Protein AF-A0AAW2NXR7-F1 (afdb_monomer)

Foldseek 3Di:
DFDDDDDPDDPFWTKDKAKAQQPDDQDPVCVVVVPDRPDMDIDIDIGTPVNQDPDPVVNVVVVVVVVVVSVVQRVCCNVVVDGPPDDPPPPPPVCVVVVVVVVVVVVVVVVVVVVVVVVVVVVVVVVVVVVVVVVCVVVVPDDDDDDDD

Organism: NCBI:txid2727405

Nearest PDB structures (foldseek):
  6yfg-assembly1_AA  TM=2.489E-01  e=2.246E+00  Beihai levi-like virus 32

Structure (mmCIF, N/CA/C/O backbone):
data_AF-A0AAW2NXR7-F1
#
_entry.id   AF-A0AAW2NXR7-F1
#
loop_
_atom_site.group_PDB
_atom_site.id
_atom_site.type_symbol
_atom_site.label_atom_id
_atom_site.label_alt_id
_atom_site.label_comp_id
_atom_site.label_asym_id
_atom_site.label_entity_id
_atom_site.label_seq_id
_atom_site.pdbx_PDB_ins_code
_atom_site.Cartn_x
_atom_site.Cartn_y
_atom_site.Cartn_z
_atom_site.occupancy
_atom_site.B_iso_or_equiv
_atom_site.auth_seq_id
_atom_site.auth_comp_id
_atom_site.auth_asym_id
_atom_site.auth_atom_id
_atom_site.pdbx_PDB_model_num
ATOM 1 N N . MET A 1 1 ? -9.112 -8.628 13.212 1.00 33.25 1 MET A N 1
ATOM 2 C CA . MET A 1 1 ? -7.911 -9.261 13.804 1.00 33.25 1 MET A CA 1
ATOM 3 C C . MET A 1 1 ? -7.166 -8.181 14.577 1.00 33.25 1 MET A C 1
ATOM 5 O O . MET A 1 1 ? -6.664 -7.260 13.953 1.00 33.25 1 MET A O 1
ATOM 9 N N . LEU A 1 2 ? -7.196 -8.217 15.914 1.00 37.38 2 LEU A N 1
ATOM 10 C CA . LEU A 1 2 ? -6.492 -7.247 16.765 1.00 37.38 2 LEU A CA 1
ATOM 11 C C . LEU A 1 2 ? -5.004 -7.614 16.793 1.00 37.38 2 LEU A C 1
ATOM 13 O O . LEU A 1 2 ? -4.633 -8.633 17.369 1.00 37.38 2 LEU A O 1
ATOM 17 N N . ALA A 1 3 ? -4.161 -6.816 16.142 1.00 41.47 3 ALA A N 1
ATOM 18 C CA . ALA A 1 3 ? -2.714 -6.965 16.224 1.00 41.47 3 ALA A CA 1
ATOM 19 C C . ALA A 1 3 ? -2.190 -6.074 17.358 1.00 41.47 3 ALA A C 1
ATOM 21 O O . ALA A 1 3 ? -2.092 -4.8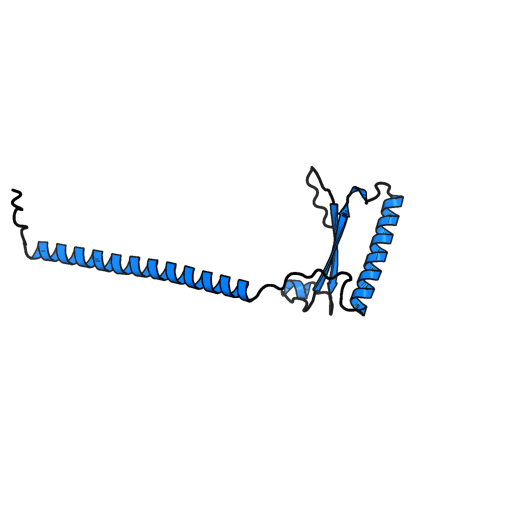57 17.213 1.00 41.47 3 ALA A O 1
ATOM 22 N N . LEU A 1 4 ? -1.878 -6.683 18.501 1.00 50.16 4 LEU A N 1
ATOM 23 C CA . LEU A 1 4 ? -1.147 -6.033 19.585 1.00 50.16 4 LEU A CA 1
ATOM 24 C C . LEU A 1 4 ? 0.346 -6.293 19.363 1.00 50.16 4 LEU A C 1
ATOM 26 O O . LEU A 1 4 ? 0.786 -7.437 19.438 1.00 50.16 4 LEU A O 1
ATOM 30 N N . ILE A 1 5 ? 1.121 -5.245 19.074 1.00 46.84 5 ILE A N 1
ATOM 31 C CA . ILE A 1 5 ? 2.590 -5.288 19.076 1.00 46.84 5 ILE A CA 1
ATOM 32 C C . ILE A 1 5 ? 3.046 -4.725 20.428 1.00 46.84 5 ILE A C 1
ATOM 34 O O . ILE A 1 5 ? 2.916 -3.516 20.636 1.00 46.84 5 ILE A O 1
ATOM 38 N N . PRO A 1 6 ? 3.553 -5.546 21.365 1.00 51.88 6 PRO A N 1
ATOM 39 C CA . PRO A 1 6 ? 4.030 -5.051 22.641 1.00 51.88 6 PRO A CA 1
ATOM 40 C C . PRO A 1 6 ? 5.545 -4.842 22.565 1.00 51.88 6 PRO A C 1
ATOM 42 O O . PRO A 1 6 ? 6.321 -5.789 22.643 1.00 51.88 6 PRO A O 1
ATOM 45 N N . SER A 1 7 ? 5.960 -3.583 22.459 1.00 43.66 7 SER A N 1
ATOM 46 C CA . SER A 1 7 ? 7.316 -3.148 22.798 1.00 43.66 7 SER A CA 1
ATOM 47 C C . SER A 1 7 ? 7.193 -1.983 23.772 1.00 43.66 7 SER A C 1
ATOM 49 O O . SER A 1 7 ? 6.382 -1.082 23.564 1.00 43.66 7 SER A O 1
ATOM 51 N N . GLY A 1 8 ? 7.936 -2.055 24.878 1.00 52.81 8 GLY A N 1
ATOM 52 C CA . GLY A 1 8 ? 7.861 -1.104 25.983 1.00 52.81 8 GLY A CA 1
ATOM 53 C C . GLY A 1 8 ? 7.988 0.351 25.526 1.00 52.81 8 GLY A C 1
ATOM 54 O O . GLY A 1 8 ? 8.819 0.672 24.683 1.00 52.81 8 GLY A O 1
ATOM 55 N N . HIS A 1 9 ? 7.170 1.196 26.159 1.00 53.12 9 HIS A N 1
ATOM 56 C CA . HIS A 1 9 ? 6.912 2.614 25.901 1.00 53.12 9 HIS A CA 1
ATOM 57 C C . HIS A 1 9 ? 5.936 2.947 24.752 1.00 53.12 9 HIS A C 1
ATOM 59 O O . HIS A 1 9 ? 6.293 3.011 23.582 1.00 53.12 9 HIS A O 1
ATOM 65 N N . LEU A 1 10 ? 4.720 3.323 25.184 1.00 61.28 10 LEU A N 1
ATOM 66 C CA . LEU A 1 10 ? 3.762 4.212 24.513 1.00 61.28 10 LEU A CA 1
ATOM 67 C C . LEU A 1 10 ? 2.922 3.612 23.372 1.00 61.28 10 LEU A C 1
ATOM 69 O O . LEU A 1 10 ? 2.839 4.157 22.272 1.00 61.28 10 LEU A O 1
ATOM 73 N N . VAL A 1 11 ? 2.175 2.546 23.670 1.00 66.06 11 VAL A N 1
ATOM 74 C CA . VAL A 1 11 ? 0.920 2.314 22.938 1.00 66.06 11 VAL A CA 1
ATOM 75 C C . VAL A 1 11 ? -0.025 3.454 23.331 1.00 66.06 11 VAL A C 1
ATOM 77 O O . VAL A 1 11 ? -0.263 3.660 24.513 1.00 66.06 11 VAL A O 1
ATOM 80 N N . TYR A 1 12 ? -0.511 4.237 22.368 1.00 80.50 12 TYR A N 1
ATOM 81 C CA . TYR A 1 12 ? -1.434 5.359 22.627 1.00 80.50 12 TYR A CA 1
ATOM 82 C C . TYR A 1 12 ? -2.864 5.070 22.165 1.00 80.50 12 TYR A C 1
ATOM 84 O O . TYR A 1 12 ? -3.820 5.676 22.650 1.00 80.50 12 TYR A O 1
ATOM 92 N N . ALA A 1 13 ? -3.010 4.180 21.186 1.00 86.44 13 ALA A N 1
ATOM 93 C CA . ALA A 1 13 ? -4.284 3.851 20.577 1.00 86.44 13 ALA A CA 1
ATOM 94 C C . ALA A 1 13 ? -4.244 2.451 19.962 1.00 86.44 13 ALA A C 1
ATOM 96 O O . ALA A 1 13 ? -3.193 1.982 19.522 1.00 86.44 13 ALA A O 1
ATOM 97 N N . VAL A 1 14 ? -5.412 1.829 19.904 1.00 88.25 14 VAL A N 1
ATOM 98 C CA . VAL A 1 14 ? -5.686 0.588 19.193 1.00 88.25 14 VAL A CA 1
ATOM 99 C C . VAL A 1 14 ? -6.387 0.949 17.888 1.00 88.25 14 VAL A C 1
ATOM 101 O O . VAL A 1 14 ? -7.358 1.705 17.886 1.00 88.25 14 VAL A O 1
ATOM 104 N N . TYR A 1 15 ? -5.882 0.431 16.772 1.00 89.38 15 TYR A N 1
ATOM 105 C CA . TYR A 1 15 ? -6.549 0.560 15.481 1.00 89.38 15 TYR A CA 1
ATOM 106 C C . TYR A 1 15 ? -7.408 -0.668 15.253 1.00 89.38 15 TYR A C 1
ATOM 108 O O . TYR A 1 15 ? -6.916 -1.795 15.198 1.00 89.38 15 TYR A O 1
ATOM 116 N N . ASP A 1 16 ? -8.699 -0.424 15.139 1.00 90.00 16 ASP A N 1
ATOM 117 C CA . ASP A 1 16 ? -9.683 -1.426 14.825 1.00 90.00 16 ASP A CA 1
ATOM 118 C C . ASP A 1 16 ? -9.975 -1.400 13.324 1.00 90.00 16 ASP A C 1
ATOM 120 O O . ASP A 1 16 ? -10.325 -0.359 12.766 1.00 90.00 16 ASP A O 1
ATOM 124 N N . ILE A 1 17 ? -9.774 -2.540 12.668 1.00 91.38 17 ILE A N 1
ATOM 125 C CA . ILE A 1 17 ? -9.859 -2.674 11.213 1.00 91.38 17 ILE A CA 1
ATOM 126 C C . ILE A 1 17 ? -10.959 -3.677 10.889 1.00 91.38 17 ILE A C 1
ATOM 128 O O . ILE A 1 17 ? -10.881 -4.848 11.280 1.00 91.38 17 ILE A O 1
ATOM 132 N N . THR A 1 18 ? -11.953 -3.211 10.138 1.00 91.75 18 THR A N 1
ATOM 133 C CA . THR A 1 18 ? -13.058 -4.016 9.615 1.00 91.75 18 THR A CA 1
ATOM 134 C C . THR A 1 18 ? -12.951 -4.062 8.096 1.00 91.75 18 THR A C 1
ATOM 136 O O . THR A 1 18 ? -12.812 -3.029 7.448 1.00 91.75 18 THR A O 1
ATOM 139 N N . ILE A 1 19 ? -12.965 -5.268 7.527 1.00 91.00 19 ILE A N 1
ATOM 140 C CA . ILE A 1 19 ? -12.779 -5.495 6.090 1.00 91.00 19 ILE A CA 1
ATOM 141 C C . ILE A 1 19 ? -14.078 -6.067 5.529 1.00 91.00 19 ILE A C 1
ATOM 143 O O . ILE A 1 19 ? -14.523 -7.125 5.974 1.00 91.00 19 ILE A O 1
ATOM 147 N N . GLY A 1 20 ? -14.660 -5.370 4.557 1.00 90.75 20 GLY A N 1
ATOM 148 C CA . GLY A 1 20 ? -15.833 -5.799 3.806 1.00 90.75 20 GLY A CA 1
ATOM 149 C C . GLY A 1 20 ? -15.425 -6.348 2.441 1.00 90.75 20 GLY A C 1
ATOM 150 O O . GLY A 1 20 ? -14.772 -5.659 1.656 1.00 90.75 20 GLY A O 1
ATOM 151 N N . TYR A 1 21 ? -15.807 -7.591 2.144 1.00 90.25 21 TYR A N 1
ATOM 152 C CA . TYR A 1 21 ? -15.598 -8.209 0.832 1.00 90.25 21 TYR A CA 1
ATOM 153 C C . TYR A 1 21 ? -16.913 -8.208 0.061 1.00 90.25 21 TYR A C 1
ATOM 155 O O . TYR A 1 21 ? -17.827 -8.934 0.436 1.00 90.25 21 TYR A O 1
ATOM 163 N N . ARG A 1 22 ? -17.020 -7.441 -1.030 1.00 83.69 22 ARG A N 1
ATOM 164 C CA . ARG A 1 22 ? -18.312 -7.233 -1.710 1.00 83.69 22 ARG A CA 1
ATOM 165 C C . ARG A 1 22 ? -18.947 -8.516 -2.257 1.00 83.69 22 ARG A C 1
ATOM 167 O O . ARG A 1 22 ? -20.160 -8.671 -2.214 1.00 83.69 22 ARG A O 1
ATOM 174 N N . HIS A 1 23 ? -18.136 -9.431 -2.786 1.00 82.25 23 HIS A N 1
ATOM 175 C CA . HIS A 1 23 ? -18.642 -10.646 -3.438 1.00 82.25 23 HIS A CA 1
ATOM 176 C C . HIS A 1 23 ? -18.404 -11.908 -2.619 1.00 82.25 23 HIS A C 1
ATOM 178 O O . HIS A 1 23 ? -19.331 -12.656 -2.327 1.00 82.25 23 HIS A O 1
ATOM 184 N N . ARG A 1 24 ? -17.139 -12.186 -2.295 1.00 83.88 24 ARG A N 1
ATOM 185 C CA . ARG A 1 24 ? -16.755 -13.353 -1.505 1.00 83.88 24 ARG A CA 1
ATOM 186 C C . ARG A 1 24 ? -15.506 -13.052 -0.701 1.00 83.88 24 ARG A C 1
ATOM 188 O O . ARG A 1 24 ? -14.573 -12.433 -1.212 1.00 83.88 24 ARG A O 1
ATOM 195 N N . CYS A 1 25 ? -15.480 -13.549 0.528 1.00 84.56 25 CYS A N 1
ATOM 196 C CA . CYS A 1 25 ? -14.256 -13.598 1.310 1.00 84.56 25 CYS A CA 1
ATOM 197 C C . CYS A 1 25 ? -13.2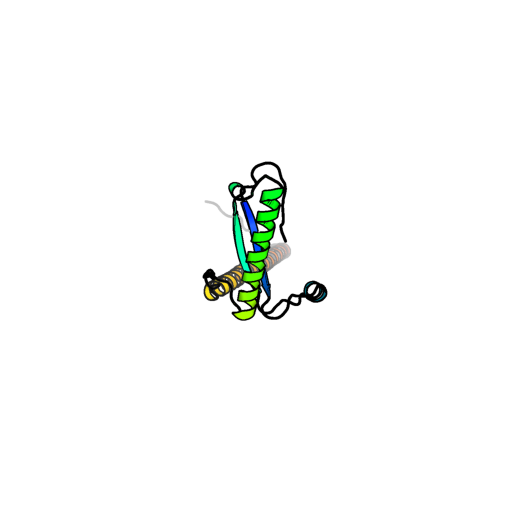62 -14.558 0.620 1.00 84.56 25 CYS A C 1
ATOM 199 O O . CYS A 1 25 ? -13.665 -15.669 0.249 1.00 84.56 25 CYS A O 1
ATOM 201 N N . PRO A 1 26 ? -11.998 -14.153 0.398 1.00 87.12 26 PRO A N 1
ATOM 202 C CA . PRO A 1 26 ? -11.000 -15.015 -0.220 1.00 87.12 26 PRO A CA 1
ATOM 203 C C . PRO A 1 26 ? -10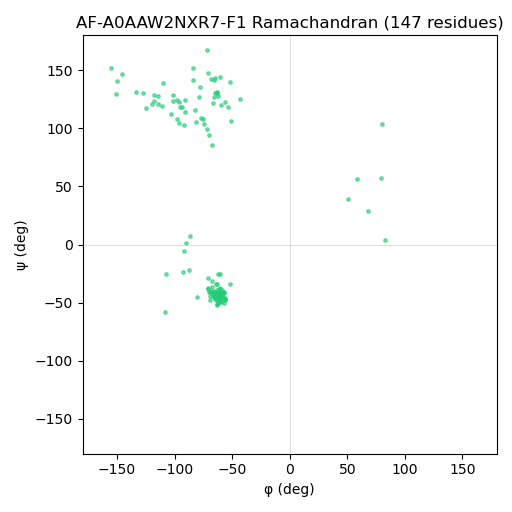.725 -16.230 0.667 1.00 87.12 26 PRO A C 1
ATOM 205 O O . PRO A 1 26 ? -10.485 -16.109 1.870 1.00 87.12 26 PRO A O 1
ATOM 208 N N . SER A 1 27 ? -10.739 -17.421 0.069 1.00 89.25 27 SER A N 1
ATOM 209 C CA . SER A 1 27 ? -10.336 -18.636 0.771 1.00 89.25 27 SER A CA 1
ATOM 210 C C . SER A 1 27 ? -8.820 -18.661 0.995 1.00 89.25 27 SER A C 1
ATOM 212 O O . SER A 1 27 ? -8.055 -17.896 0.404 1.00 89.25 27 SER A O 1
ATOM 214 N N . PHE A 1 28 ? -8.350 -19.581 1.837 1.00 89.44 28 PHE A N 1
ATOM 215 C CA . PHE A 1 28 ? -6.913 -19.793 2.018 1.00 89.44 28 PHE A CA 1
ATOM 216 C C . PHE A 1 28 ? -6.202 -20.120 0.693 1.00 89.44 28 PHE A C 1
ATOM 218 O O . PHE A 1 28 ? -5.122 -19.598 0.430 1.00 89.44 28 PHE A O 1
ATOM 225 N N . LEU A 1 29 ? -6.827 -20.940 -0.161 1.00 91.38 29 LEU A N 1
ATOM 226 C CA . LEU A 1 29 ? -6.268 -21.289 -1.466 1.00 91.38 29 LEU A CA 1
ATOM 227 C C . LEU A 1 29 ? -6.249 -20.090 -2.411 1.00 91.38 29 LEU A C 1
ATOM 229 O O . LEU A 1 29 ? -5.252 -19.894 -3.094 1.00 91.38 29 LEU A O 1
ATOM 233 N N . ASP A 1 30 ? -7.295 -19.260 -2.410 1.00 89.62 30 ASP A N 1
ATOM 234 C CA . ASP A 1 30 ? -7.304 -18.026 -3.204 1.00 89.62 30 ASP A CA 1
ATOM 235 C C . ASP A 1 30 ? -6.103 -17.143 -2.841 1.00 89.62 30 ASP A C 1
ATOM 237 O O . ASP A 1 30 ? -5.365 -16.714 -3.722 1.00 89.62 30 ASP A O 1
ATOM 241 N N . ASN A 1 31 ? -5.833 -16.968 -1.545 1.00 87.12 31 ASN A N 1
ATOM 242 C CA . ASN A 1 31 ? -4.652 -16.237 -1.086 1.00 87.12 31 ASN A CA 1
ATOM 243 C C . ASN A 1 31 ? -3.338 -16.915 -1.514 1.00 87.12 31 ASN A C 1
ATOM 245 O O . ASN A 1 31 ? -2.427 -16.237 -1.985 1.00 87.12 31 ASN A O 1
ATOM 249 N N . ALA A 1 32 ? -3.235 -18.242 -1.387 1.00 91.12 32 ALA A N 1
ATOM 250 C CA . ALA A 1 32 ? -2.033 -18.992 -1.762 1.00 91.12 32 ALA A CA 1
ATOM 251 C C . ALA A 1 32 ? -1.727 -18.924 -3.270 1.00 91.12 32 ALA A C 1
ATOM 253 O O . ALA A 1 32 ? -0.561 -18.895 -3.660 1.00 91.12 32 ALA A O 1
ATOM 254 N N . PHE A 1 33 ? -2.762 -18.871 -4.112 1.00 91.31 33 PHE A N 1
ATOM 255 C CA . PHE A 1 33 ? -2.640 -18.752 -5.566 1.00 91.31 33 PHE A CA 1
ATOM 256 C C . PHE A 1 33 ? -2.606 -17.299 -6.066 1.00 91.31 33 PHE A C 1
ATOM 258 O O . PHE A 1 33 ? -2.516 -17.082 -7.272 1.00 91.31 33 PHE A O 1
ATOM 265 N N . GLY A 1 34 ? -2.664 -16.304 -5.173 1.00 86.12 34 GLY A N 1
ATOM 266 C CA . GLY A 1 34 ? -2.676 -14.888 -5.556 1.00 86.12 34 GLY A CA 1
ATOM 267 C C . GLY A 1 34 ? -3.959 -14.460 -6.277 1.00 86.12 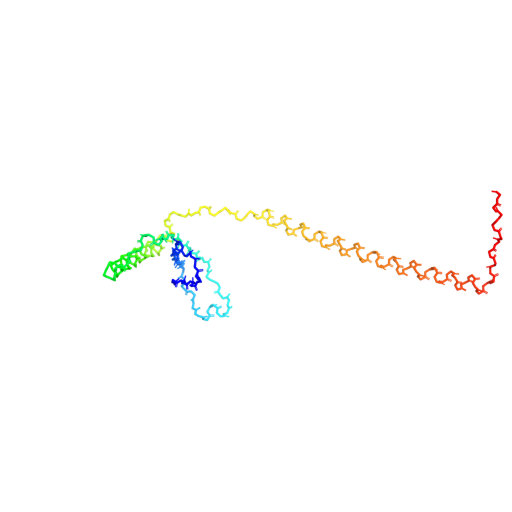34 GLY A C 1
ATOM 268 O O . GLY A 1 34 ? -3.932 -13.565 -7.118 1.00 86.12 34 GLY A O 1
ATOM 269 N N . VAL A 1 35 ? -5.085 -15.110 -5.983 1.00 86.88 35 VAL A N 1
ATOM 270 C CA . VAL A 1 35 ? -6.408 -14.732 -6.483 1.00 86.88 35 VAL A CA 1
ATOM 271 C C . VAL A 1 35 ? -6.949 -13.606 -5.610 1.00 86.88 35 VAL A C 1
ATOM 273 O O . VAL A 1 35 ? -7.367 -13.820 -4.472 1.00 86.88 35 VAL A O 1
ATOM 276 N N . TYR A 1 36 ? -6.941 -12.394 -6.158 1.00 81.62 36 TYR A N 1
ATOM 277 C CA . TYR A 1 36 ? -7.401 -11.208 -5.446 1.00 81.62 36 TYR A CA 1
ATOM 278 C C . TYR A 1 36 ? -8.926 -11.040 -5.543 1.00 81.62 36 TYR A C 1
ATOM 280 O O . TYR A 1 36 ? -9.508 -11.287 -6.605 1.00 81.62 36 TYR A O 1
ATOM 288 N N . PRO A 1 37 ? -9.592 -10.605 -4.458 1.00 83.94 37 PRO A N 1
ATOM 289 C CA . PRO A 1 37 ? -10.977 -10.149 -4.531 1.00 83.94 37 PRO A CA 1
ATOM 290 C C . PRO A 1 37 ? -11.086 -8.942 -5.474 1.00 83.94 37 PRO A C 1
ATOM 292 O O . PRO A 1 37 ? -10.190 -8.101 -5.517 1.00 83.94 37 PRO A O 1
ATOM 295 N N . SER A 1 38 ? -12.187 -8.851 -6.224 1.00 83.00 38 SER A N 1
ATOM 296 C CA . SER A 1 38 ? -12.403 -7.761 -7.187 1.00 83.00 38 SER A CA 1
ATOM 297 C C . SER A 1 38 ? -12.592 -6.401 -6.519 1.00 83.00 38 SER A C 1
ATOM 299 O O . SER A 1 38 ? -12.217 -5.387 -7.096 1.00 83.00 38 SER A O 1
ATOM 301 N N . GLU A 1 39 ? -13.165 -6.379 -5.316 1.00 85.94 39 GLU A N 1
ATOM 302 C CA . GLU A 1 39 ? -13.446 -5.155 -4.574 1.00 85.94 39 GLU A CA 1
ATOM 303 C C . GLU A 1 39 ? -13.407 -5.429 -3.067 1.00 85.94 39 GLU A C 1
ATOM 305 O O . GLU A 1 39 ? -14.027 -6.381 -2.574 1.00 85.94 39 GLU A O 1
ATOM 310 N N . VAL A 1 40 ? -12.657 -4.596 -2.343 1.00 87.94 40 VAL A N 1
ATOM 311 C CA . VAL A 1 40 ? -12.496 -4.665 -0.888 1.00 87.94 40 VAL A CA 1
ATOM 312 C C . VAL A 1 40 ? -12.653 -3.271 -0.327 1.00 87.94 40 VAL A C 1
ATOM 314 O O . VAL A 1 40 ? -12.016 -2.332 -0.796 1.00 87.94 40 VAL A O 1
ATOM 317 N N . HIS A 1 41 ? -13.474 -3.160 0.705 1.00 90.00 41 HIS A N 1
ATOM 318 C CA . HIS A 1 41 ? -13.651 -1.931 1.454 1.00 90.00 41 HIS A CA 1
ATOM 319 C C . HIS A 1 41 ? -13.039 -2.125 2.835 1.00 90.00 41 HIS A C 1
ATOM 321 O O . HIS A 1 41 ? -13.168 -3.195 3.436 1.00 90.00 41 HIS A O 1
ATOM 327 N N . ILE A 1 42 ? -12.347 -1.109 3.344 1.00 89.81 42 ILE A N 1
ATOM 328 C CA . ILE A 1 42 ? -11.682 -1.172 4.646 1.00 89.81 42 ILE A CA 1
ATOM 329 C C . ILE A 1 42 ? -12.176 -0.004 5.489 1.00 89.81 42 ILE A C 1
ATOM 331 O O . ILE A 1 42 ? -11.946 1.154 5.156 1.00 89.81 42 ILE A O 1
ATOM 335 N N . HIS A 1 43 ? -12.825 -0.319 6.605 1.00 91.25 43 HIS A N 1
ATOM 336 C CA . HIS A 1 43 ? -13.192 0.651 7.623 1.00 91.25 43 HIS A CA 1
ATOM 337 C C . HIS A 1 43 ? -12.161 0.620 8.755 1.00 91.25 43 HIS A C 1
ATOM 339 O O . HIS A 1 43 ? -11.899 -0.433 9.345 1.00 91.25 43 HIS A O 1
ATOM 345 N N . ILE A 1 44 ? -11.571 1.779 9.059 1.00 89.94 44 ILE A N 1
ATOM 346 C CA . ILE A 1 44 ? -10.545 1.931 10.095 1.00 89.94 44 ILE A CA 1
ATOM 347 C C . ILE A 1 44 ? -11.069 2.869 11.177 1.00 89.94 44 ILE A C 1
ATOM 349 O O . ILE A 1 44 ? -11.375 4.030 10.914 1.00 89.94 44 ILE A O 1
ATOM 353 N N . ARG A 1 45 ? -11.092 2.384 12.418 1.00 90.25 45 ARG A N 1
ATOM 354 C CA . ARG A 1 45 ? -11.443 3.165 13.604 1.00 90.25 45 ARG A CA 1
ATOM 355 C C . ARG A 1 45 ? -10.258 3.214 14.561 1.00 90.25 45 ARG A C 1
ATOM 357 O O . ARG A 1 45 ? -9.709 2.187 14.947 1.00 90.25 45 ARG A O 1
ATOM 364 N N . ARG A 1 46 ? -9.878 4.415 14.995 1.00 89.12 46 ARG A N 1
ATOM 365 C CA . ARG A 1 46 ? -8.876 4.607 16.052 1.00 89.12 46 ARG A CA 1
ATOM 366 C C . ARG A 1 46 ? -9.572 4.672 17.410 1.00 89.12 46 ARG A C 1
ATOM 368 O O . ARG A 1 46 ? -10.429 5.524 17.612 1.00 89.12 46 ARG A O 1
ATOM 375 N N . VAL A 1 47 ? -9.172 3.811 18.338 1.00 90.31 47 VAL A N 1
ATOM 376 C CA . VAL A 1 47 ? -9.645 3.783 19.729 1.00 90.31 47 VAL A CA 1
ATOM 377 C C . VAL A 1 47 ? -8.496 4.220 20.630 1.00 90.31 47 VAL A C 1
ATOM 379 O O . VAL A 1 47 ? -7.437 3.593 20.614 1.00 90.31 47 VAL A O 1
ATOM 382 N N . ALA A 1 48 ? -8.650 5.309 21.384 1.00 89.56 48 ALA A N 1
ATOM 383 C CA . ALA A 1 48 ? -7.613 5.712 22.331 1.00 89.56 48 ALA A CA 1
ATOM 384 C C . ALA A 1 48 ? -7.577 4.730 23.509 1.00 89.56 48 ALA A C 1
ATOM 386 O O . ALA A 1 48 ? -8.611 4.204 23.911 1.00 89.56 48 ALA A O 1
ATOM 387 N N . LEU A 1 49 ? -6.400 4.488 24.094 1.00 85.69 49 LEU A N 1
ATOM 388 C CA . LEU A 1 49 ? -6.317 3.599 25.262 1.00 85.69 49 LEU A CA 1
ATOM 389 C C . LEU A 1 49 ? -7.106 4.120 26.469 1.00 85.69 49 LEU A C 1
ATOM 391 O O . LEU A 1 49 ? -7.532 3.320 27.291 1.00 85.69 49 LEU A O 1
ATOM 395 N N . SER A 1 50 ? -7.312 5.436 26.562 1.00 84.81 50 SER A N 1
ATOM 396 C CA . SER A 1 50 ? -8.172 6.057 27.577 1.00 84.81 50 SER A CA 1
ATOM 397 C C . SER A 1 50 ? -9.625 5.599 27.501 1.00 84.81 50 SER A C 1
ATOM 399 O O . SER A 1 50 ? -10.327 5.654 28.504 1.00 84.81 50 SER A O 1
ATOM 401 N N . ASP A 1 51 ? -10.067 5.169 26.321 1.00 86.25 51 ASP A N 1
ATOM 402 C CA . ASP A 1 51 ? -11.463 4.831 26.051 1.00 86.25 51 ASP A CA 1
ATOM 403 C C . ASP A 1 51 ? -11.736 3.338 26.293 1.00 86.25 51 ASP A C 1
ATOM 405 O O . ASP A 1 51 ? -12.879 2.891 26.192 1.00 86.25 51 ASP A O 1
ATOM 409 N N . ILE A 1 52 ? -10.687 2.557 26.582 1.00 87.69 52 ILE A N 1
ATOM 410 C CA . ILE A 1 52 ? -10.776 1.126 26.860 1.00 87.69 52 ILE A CA 1
ATOM 411 C C . ILE A 1 52 ? -10.854 0.941 28.380 1.00 87.69 52 ILE A C 1
ATOM 413 O O . ILE A 1 52 ? -9.911 1.310 29.085 1.00 87.69 52 ILE A O 1
ATOM 417 N N . PRO A 1 53 ? -11.946 0.371 28.910 1.00 89.25 53 PRO A N 1
ATOM 418 C CA . PRO A 1 53 ? -12.091 0.177 30.346 1.00 89.25 53 PRO A CA 1
ATOM 419 C C . PRO A 1 53 ? -11.099 -0.864 30.884 1.00 89.25 53 PRO A C 1
ATOM 421 O O . PRO A 1 53 ? -10.833 -1.888 30.255 1.00 89.25 53 PRO A O 1
ATOM 424 N N . THR A 1 54 ? -10.570 -0.609 32.083 1.00 86.94 54 THR A N 1
ATOM 425 C CA . THR A 1 54 ? -9.556 -1.461 32.738 1.00 86.94 54 THR A CA 1
ATOM 426 C C . THR A 1 54 ? -10.173 -2.595 33.565 1.00 86.94 54 THR A C 1
ATOM 428 O O . THR A 1 54 ? -9.510 -3.588 33.852 1.00 86.94 54 THR A O 1
ATOM 431 N N . SER A 1 55 ? -11.433 -2.447 33.982 1.00 91.00 55 SER A N 1
ATOM 432 C CA . SER A 1 55 ? -12.160 -3.453 34.765 1.00 91.00 55 SER A CA 1
ATOM 433 C C . SER A 1 55 ? -12.643 -4.596 33.871 1.00 91.00 55 SER A C 1
ATOM 435 O O . SER A 1 55 ? -13.212 -4.346 32.814 1.00 91.00 55 SER A O 1
ATOM 437 N N . GLU A 1 56 ? -12.478 -5.849 34.302 1.00 88.44 56 GLU A N 1
ATOM 438 C CA . GLU A 1 56 ? -12.813 -7.046 33.507 1.00 88.44 56 GLU A CA 1
ATOM 439 C C . GLU A 1 56 ? -14.290 -7.094 33.067 1.00 88.44 56 GLU A C 1
ATOM 441 O O . GLU A 1 56 ? -14.597 -7.408 31.914 1.00 88.44 56 GLU A O 1
ATOM 446 N N . ASN A 1 57 ? -15.214 -6.719 33.958 1.00 89.62 57 ASN A N 1
ATOM 447 C CA . ASN A 1 57 ? -16.652 -6.710 33.664 1.00 89.62 57 ASN A CA 1
ATOM 448 C C . ASN A 1 57 ? -17.033 -5.614 32.654 1.00 89.62 57 ASN A C 1
ATOM 450 O O . ASN A 1 57 ? -17.838 -5.839 31.745 1.00 89.62 57 ASN A O 1
ATOM 454 N N . GLU A 1 58 ? -16.442 -4.428 32.798 1.00 89.38 58 GLU A N 1
ATOM 455 C CA . GLU A 1 58 ? -16.668 -3.305 31.883 1.00 89.38 58 GLU A CA 1
ATOM 456 C C . GLU A 1 58 ? -16.017 -3.570 30.523 1.00 89.38 58 GLU A C 1
ATOM 458 O O . GLU A 1 58 ? -16.625 -3.300 29.491 1.00 89.38 58 GLU A O 1
ATOM 463 N N . LEU A 1 59 ? -14.829 -4.181 30.509 1.00 90.94 59 LEU A N 1
ATOM 464 C CA . LEU A 1 59 ? -14.129 -4.601 29.298 1.00 90.94 59 LEU A CA 1
ATOM 465 C C . LEU A 1 59 ? -14.917 -5.642 28.514 1.00 90.94 59 LEU A C 1
ATOM 467 O O . LEU A 1 59 ? -15.051 -5.516 27.300 1.00 90.94 59 LEU A O 1
ATOM 471 N N . SER A 1 60 ? -15.486 -6.632 29.199 1.00 91.06 60 SER A N 1
ATOM 472 C CA . SER A 1 60 ? -16.332 -7.645 28.564 1.00 91.06 60 SER A CA 1
ATOM 473 C C . SER A 1 60 ? -17.557 -7.009 27.907 1.00 91.06 60 SER A C 1
ATOM 475 O O . SER A 1 60 ? -17.874 -7.317 26.759 1.00 91.06 60 SER A O 1
ATOM 477 N N . SER A 1 61 ? -18.204 -6.071 28.601 1.00 93.31 61 SER A N 1
ATOM 478 C CA . SER A 1 61 ? -19.370 -5.347 28.080 1.00 93.31 61 SER A CA 1
ATOM 479 C C . SER A 1 61 ? -19.002 -4.459 26.886 1.00 93.31 61 SER A C 1
ATOM 481 O O . SER A 1 61 ? -19.689 -4.469 25.867 1.00 93.31 61 SER A O 1
ATOM 483 N N . TRP A 1 62 ? -17.877 -3.745 26.976 1.00 93.44 62 TRP A N 1
ATOM 484 C CA . TRP A 1 62 ? -17.344 -2.904 25.904 1.00 93.44 62 TRP A CA 1
ATOM 485 C C . TRP A 1 62 ? -16.977 -3.711 24.655 1.00 93.44 62 TRP A C 1
ATOM 487 O O . TRP A 1 62 ? -17.290 -3.297 23.537 1.00 93.44 62 TRP A O 1
ATOM 497 N N . LEU A 1 63 ? -16.350 -4.879 24.830 1.00 92.75 63 LEU A N 1
ATOM 498 C CA . LEU A 1 63 ? -16.033 -5.788 23.731 1.00 92.75 63 LEU A CA 1
ATOM 499 C C . LEU A 1 63 ? -17.311 -6.261 23.046 1.00 92.75 63 LEU A C 1
ATOM 501 O O . LEU A 1 63 ? -17.399 -6.175 21.825 1.00 92.75 63 LEU A O 1
ATOM 505 N N . MET A 1 64 ? -18.303 -6.710 23.817 1.00 94.38 64 MET A N 1
ATOM 506 C CA . MET A 1 64 ? -19.566 -7.201 23.265 1.00 94.38 64 MET A CA 1
ATOM 507 C C . MET A 1 64 ? -20.303 -6.124 22.470 1.00 94.38 64 MET A C 1
ATOM 509 O O . MET A 1 64 ? -20.753 -6.387 21.357 1.00 94.38 64 MET A O 1
ATOM 513 N N . GLU A 1 65 ? -20.350 -4.896 22.986 1.00 94.44 65 GLU A N 1
ATOM 514 C CA . GLU A 1 65 ? -20.940 -3.771 22.260 1.00 94.44 65 GLU A CA 1
ATOM 515 C C . GLU A 1 65 ? -20.137 -3.416 21.001 1.00 94.44 65 GLU A C 1
ATOM 517 O O . GLU A 1 65 ? -20.705 -3.177 19.938 1.00 94.44 65 GLU A O 1
ATOM 522 N N . THR A 1 66 ? -18.804 -3.459 21.073 1.00 93.06 66 THR A N 1
ATOM 523 C CA . THR A 1 66 ? -17.938 -3.232 19.907 1.00 93.06 66 THR A CA 1
ATOM 524 C C . THR A 1 66 ? -18.149 -4.292 18.825 1.00 93.06 66 THR A C 1
ATOM 526 O O . THR A 1 66 ? -18.158 -3.960 17.641 1.00 93.06 66 THR A O 1
ATOM 529 N N . PHE A 1 67 ? -18.337 -5.558 19.204 1.00 92.88 67 PHE A N 1
ATOM 530 C CA . PHE A 1 67 ? -18.681 -6.629 18.267 1.00 92.88 67 PHE A CA 1
ATOM 531 C C . PHE A 1 67 ? -20.067 -6.421 17.653 1.00 92.88 67 PHE A C 1
ATOM 533 O O . PHE A 1 67 ? -20.191 -6.490 16.434 1.00 92.88 67 PHE A O 1
ATOM 540 N N . ARG A 1 68 ? -21.075 -6.067 18.460 1.00 95.75 68 ARG A N 1
ATOM 541 C CA . ARG A 1 68 ? -22.432 -5.771 17.974 1.00 95.75 68 ARG A CA 1
ATOM 542 C C . ARG A 1 68 ? -22.432 -4.673 16.908 1.00 95.75 68 ARG A C 1
ATOM 544 O O . ARG A 1 68 ? -23.028 -4.848 15.851 1.00 95.75 68 ARG A O 1
ATOM 551 N N . LEU A 1 69 ? -21.724 -3.571 17.164 1.00 93.81 69 LEU A N 1
ATOM 552 C CA . LEU A 1 69 ? -21.612 -2.453 16.222 1.00 93.81 69 LEU A CA 1
ATOM 553 C C . LEU A 1 69 ? -20.914 -2.851 14.913 1.00 93.81 69 LEU A C 1
ATOM 555 O O . LEU A 1 69 ? -21.260 -2.337 13.855 1.00 93.81 69 LEU A O 1
ATOM 559 N N . LYS A 1 70 ? -19.935 -3.762 14.962 1.00 93.12 70 LYS A N 1
ATOM 560 C CA . LYS A 1 70 ? -19.275 -4.278 13.752 1.00 93.12 70 LYS A CA 1
ATOM 561 C C . LYS A 1 70 ? -20.183 -5.165 12.923 1.00 93.12 70 LYS A C 1
ATOM 563 O O . LYS A 1 70 ? -20.137 -5.075 11.701 1.00 93.12 70 LYS A O 1
ATOM 568 N N . ASP A 1 71 ? -20.961 -6.020 13.574 1.00 94.06 71 ASP A N 1
ATOM 569 C CA . ASP A 1 71 ? -21.897 -6.900 12.879 1.00 94.06 71 ASP A CA 1
ATOM 570 C C . ASP A 1 71 ? -22.986 -6.076 12.180 1.00 94.06 71 ASP A C 1
ATOM 572 O O . ASP A 1 71 ? -23.301 -6.341 11.022 1.00 94.06 71 ASP A O 1
ATOM 576 N N . GLU A 1 72 ? -23.486 -5.023 12.834 1.00 94.06 72 GLU A N 1
ATOM 577 C CA . GLU A 1 72 ? -24.417 -4.054 12.240 1.00 94.06 72 GLU A CA 1
ATOM 578 C C . GLU A 1 72 ? -23.781 -3.327 11.043 1.00 94.06 72 GLU A C 1
ATOM 580 O O . GLU A 1 72 ? -24.329 -3.354 9.943 1.00 94.06 72 GLU A O 1
ATOM 585 N N . LEU A 1 73 ? -22.564 -2.796 11.211 1.00 93.00 73 LEU A N 1
ATOM 586 C CA . LEU A 1 73 ? -21.798 -2.142 10.143 1.00 93.00 73 LEU A CA 1
ATOM 587 C C . LEU A 1 73 ? -21.555 -3.060 8.931 1.00 93.00 73 LEU A C 1
ATOM 589 O O . LEU A 1 73 ? -21.623 -2.621 7.785 1.00 93.00 73 LEU A O 1
ATOM 593 N N . LEU A 1 74 ? -21.232 -4.333 9.169 1.00 92.19 74 LEU A N 1
ATOM 594 C CA . LEU A 1 74 ? -21.031 -5.315 8.104 1.00 92.19 74 LEU A CA 1
ATOM 595 C C . LEU A 1 74 ? -22.350 -5.692 7.431 1.00 92.19 74 LEU A C 1
ATOM 597 O O . LEU A 1 74 ? -22.360 -5.865 6.216 1.00 92.19 74 LEU A O 1
ATOM 601 N N . SER A 1 75 ? -23.446 -5.798 8.185 1.00 92.31 75 SER A N 1
ATOM 602 C CA . SER A 1 75 ? -24.777 -6.023 7.617 1.00 92.31 75 SER A CA 1
ATOM 603 C C . SER A 1 75 ? -25.151 -4.892 6.661 1.00 92.31 75 SER A C 1
ATOM 605 O O . SER A 1 75 ? -25.477 -5.155 5.507 1.00 92.31 75 SER A O 1
ATOM 607 N N . GLU A 1 76 ? -25.003 -3.637 7.097 1.00 92.12 76 GLU A N 1
ATOM 608 C CA . GLU A 1 76 ? -25.236 -2.462 6.249 1.00 92.12 76 GLU A CA 1
ATOM 609 C C . GLU A 1 76 ? -24.330 -2.458 5.012 1.00 92.12 76 GLU A C 1
ATOM 611 O O . GLU A 1 76 ? -24.779 -2.133 3.913 1.00 92.12 76 GLU A O 1
ATOM 616 N N . PHE A 1 77 ? -23.067 -2.870 5.159 1.00 92.38 77 PHE A N 1
ATOM 617 C CA . PHE A 1 77 ? -22.146 -3.007 4.034 1.00 92.38 77 PHE A CA 1
ATOM 618 C C . PHE A 1 77 ? -22.593 -4.077 3.031 1.00 92.38 77 PHE A C 1
ATOM 620 O O . PHE A 1 77 ? -22.501 -3.848 1.828 1.00 92.38 77 PHE A O 1
ATOM 627 N N . TYR A 1 78 ? -23.068 -5.241 3.479 1.00 90.19 78 TYR A N 1
ATOM 628 C CA . TYR A 1 78 ? -23.535 -6.287 2.563 1.00 90.19 78 TYR A CA 1
ATOM 629 C C . TYR A 1 78 ? -24.851 -5.916 1.867 1.00 90.19 78 TYR A C 1
ATOM 631 O O . TYR A 1 78 ? -25.054 -6.324 0.723 1.00 90.19 78 TYR A O 1
ATOM 639 N N . ASP A 1 79 ? -25.695 -5.105 2.509 1.00 89.75 79 ASP A N 1
ATOM 640 C CA . ASP A 1 79 ? -26.953 -4.621 1.933 1.00 89.75 79 ASP A CA 1
ATOM 641 C C . ASP A 1 79 ? -26.741 -3.437 0.971 1.00 89.75 79 ASP A C 1
ATOM 643 O O . ASP A 1 79 ? -27.310 -3.399 -0.122 1.00 89.75 79 ASP A O 1
ATOM 647 N N . GLY A 1 80 ? -25.919 -2.459 1.364 1.00 85.88 80 GLY A N 1
ATOM 648 C CA . GLY A 1 80 ? -25.678 -1.222 0.615 1.00 85.88 80 GLY A CA 1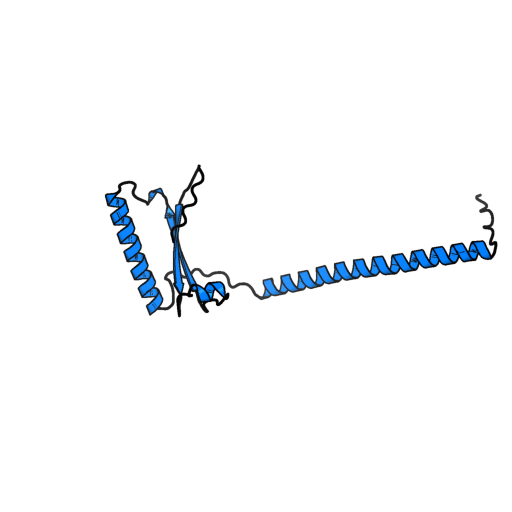
ATOM 649 C C . GLY A 1 80 ? -24.478 -1.271 -0.333 1.00 85.88 80 GLY A C 1
ATOM 650 O O . GLY A 1 80 ? -24.439 -0.531 -1.312 1.00 85.88 80 GLY A O 1
ATOM 651 N N . GLY A 1 81 ? -23.507 -2.147 -0.077 1.00 84.56 81 GLY A N 1
ATOM 652 C CA . GLY A 1 81 ? -22.262 -2.289 -0.840 1.00 84.56 81 GLY A CA 1
ATOM 653 C C . GLY A 1 81 ? -21.147 -1.302 -0.475 1.00 84.56 81 GLY A C 1
ATOM 654 O O . GLY A 1 81 ? -20.116 -1.314 -1.144 1.00 84.56 81 GLY A O 1
ATOM 655 N N . HIS A 1 82 ? -21.345 -0.455 0.540 1.00 85.00 82 HIS A N 1
ATOM 656 C CA . HIS A 1 82 ? -20.465 0.666 0.889 1.00 85.00 82 HIS A CA 1
ATOM 657 C C . HIS A 1 82 ? -20.419 0.876 2.408 1.00 85.00 82 HIS A C 1
ATOM 659 O O . HIS A 1 82 ? -21.417 0.650 3.092 1.00 85.00 82 HIS A O 1
ATOM 665 N N . PHE A 1 83 ? -19.277 1.316 2.948 1.00 88.56 83 PHE A N 1
ATOM 666 C CA . PHE A 1 83 ? -19.193 1.730 4.354 1.00 88.56 83 PHE A CA 1
ATOM 667 C C . PHE A 1 83 ? -19.647 3.188 4.537 1.00 88.56 83 PHE A C 1
ATOM 669 O O . PHE A 1 83 ? -19.472 4.015 3.640 1.00 88.56 83 PHE A O 1
ATOM 676 N N . PRO A 1 84 ? -20.180 3.553 5.716 1.00 83.00 84 PRO A N 1
ATOM 677 C CA . PRO A 1 84 ? -20.492 4.939 6.034 1.00 83.00 84 PRO A CA 1
ATOM 678 C C . PRO A 1 84 ? -19.213 5.787 6.090 1.00 83.00 84 PRO A C 1
ATOM 680 O O . PRO A 1 84 ? -18.187 5.348 6.611 1.00 83.00 84 PRO A O 1
ATOM 683 N N . HIS A 1 85 ? -19.308 7.036 5.624 1.00 78.56 85 HIS A N 1
ATOM 684 C CA . HIS A 1 85 ? -18.199 8.000 5.568 1.00 78.56 85 HIS A CA 1
ATOM 685 C C . HIS A 1 85 ? -17.007 7.512 4.733 1.00 78.56 85 HIS A C 1
ATOM 687 O O . HIS A 1 85 ? -15.877 7.464 5.224 1.00 78.56 85 HIS A O 1
ATOM 693 N N . GLU A 1 86 ? -17.249 7.175 3.464 1.00 75.75 86 GLU A N 1
ATOM 694 C CA . GLU A 1 86 ? -16.166 6.918 2.516 1.00 75.75 86 GLU A CA 1
ATOM 695 C C . GLU A 1 86 ? -15.204 8.11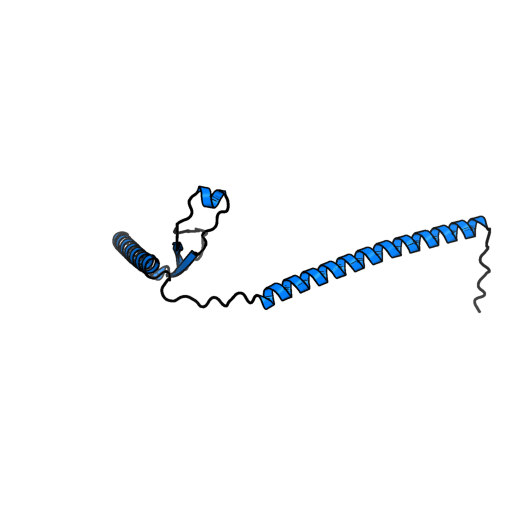1 2.499 1.00 75.75 86 GLU A C 1
ATOM 697 O O . GLU A 1 86 ? -15.576 9.250 2.197 1.00 75.75 86 GLU A O 1
ATOM 702 N N . GLY A 1 87 ? -13.951 7.855 2.874 1.00 66.38 87 GLY A N 1
ATOM 703 C CA . GLY A 1 87 ? -12.896 8.824 2.652 1.00 66.38 87 GLY A CA 1
ATOM 704 C C . GLY A 1 87 ? -12.754 9.015 1.150 1.00 66.38 87 GLY A C 1
ATOM 705 O O . GLY A 1 87 ? -12.644 8.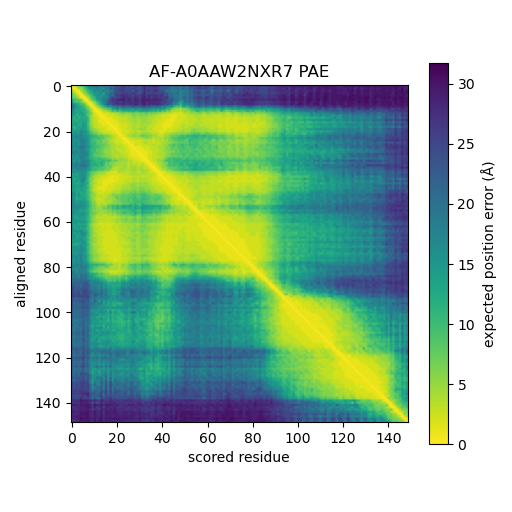039 0.411 1.00 66.38 87 GLY A O 1
ATOM 706 N N . THR A 1 88 ? -12.739 10.262 0.684 1.00 60.22 88 THR A N 1
ATOM 707 C CA . THR A 1 88 ? -12.240 10.554 -0.658 1.00 60.22 88 THR A CA 1
ATOM 708 C C . THR A 1 88 ? -10.740 10.282 -0.640 1.00 60.22 88 THR A C 1
ATOM 710 O O . THR A 1 88 ? -9.938 11.177 -0.371 1.00 60.22 88 THR A O 1
ATOM 713 N N . GLU A 1 89 ? -10.351 9.026 -0.862 1.00 64.81 89 GLU A N 1
ATOM 714 C CA . GLU A 1 89 ? -8.988 8.726 -1.273 1.00 64.81 89 GLU A CA 1
ATOM 715 C C . GLU A 1 89 ? -8.756 9.553 -2.543 1.00 64.81 89 GLU A C 1
ATOM 717 O O . GLU A 1 89 ? -9.565 9.483 -3.473 1.00 64.81 89 GLU A O 1
ATOM 722 N N . PRO A 1 90 ? -7.735 10.425 -2.583 1.00 61.53 90 PRO A N 1
ATOM 723 C CA . PRO A 1 90 ? -7.465 11.182 -3.787 1.00 61.53 90 PRO A CA 1
ATOM 724 C C . PRO A 1 90 ? -7.181 10.172 -4.892 1.00 61.53 90 PRO A C 1
ATOM 726 O O . PRO A 1 90 ? -6.240 9.385 -4.762 1.00 61.53 90 PRO A O 1
ATOM 729 N N . ASP A 1 91 ? -7.989 10.202 -5.955 1.00 66.44 91 ASP A N 1
ATOM 730 C CA . ASP A 1 91 ? -7.800 9.336 -7.113 1.00 66.44 91 ASP A CA 1
ATOM 731 C C . ASP A 1 91 ? -6.317 9.308 -7.470 1.00 66.44 91 ASP A C 1
ATOM 733 O O . ASP A 1 91 ? -5.675 10.358 -7.641 1.00 66.44 91 ASP A O 1
ATOM 737 N N . LEU A 1 92 ? -5.757 8.097 -7.544 1.00 66.56 92 LEU A N 1
ATOM 738 C CA . LEU A 1 92 ? -4.404 7.885 -8.030 1.00 66.56 92 LEU A CA 1
ATOM 739 C C . LEU A 1 92 ? -4.295 8.603 -9.369 1.00 66.56 92 LEU A C 1
ATOM 741 O O . LEU A 1 92 ? -4.867 8.183 -10.373 1.00 66.56 92 LEU A O 1
ATOM 745 N N . ASN A 1 93 ? -3.595 9.737 -9.368 1.00 77.50 93 ASN A N 1
ATOM 746 C CA . ASN A 1 93 ? -3.538 10.592 -10.536 1.00 77.50 93 ASN A CA 1
ATOM 747 C C . ASN A 1 93 ? -2.702 9.869 -11.595 1.00 77.50 93 ASN A C 1
ATOM 749 O O . ASN A 1 93 ? -1.470 9.939 -11.591 1.00 77.50 93 ASN A O 1
ATOM 753 N N . MET A 1 94 ? -3.389 9.147 -12.481 1.00 79.56 94 MET A N 1
ATOM 754 C CA . MET A 1 94 ? -2.799 8.303 -13.515 1.00 79.56 94 MET A CA 1
ATOM 755 C C . MET A 1 94 ? -1.772 9.081 -14.342 1.00 79.56 94 MET A C 1
ATOM 757 O O . MET A 1 94 ? -0.731 8.542 -14.701 1.00 79.56 94 MET A O 1
ATOM 761 N N . VAL A 1 95 ? -2.002 10.381 -14.548 1.00 84.56 95 VAL A N 1
ATOM 762 C CA . VAL A 1 95 ? -1.081 11.280 -15.253 1.00 84.56 95 VAL A CA 1
ATOM 763 C C . VAL A 1 95 ? 0.235 11.454 -14.491 1.00 84.56 95 VAL A C 1
ATOM 765 O O . VAL A 1 95 ? 1.301 11.407 -15.101 1.00 84.56 95 VAL A O 1
ATOM 768 N N . LYS A 1 96 ? 0.196 11.598 -13.158 1.00 84.56 96 LYS A N 1
ATOM 769 C CA . LYS A 1 96 ? 1.413 11.657 -12.328 1.00 84.56 96 LYS A CA 1
ATOM 770 C C . LYS A 1 96 ? 2.167 10.328 -12.344 1.00 84.56 96 LYS A C 1
ATOM 772 O O . LYS A 1 96 ? 3.390 10.334 -12.451 1.00 84.56 96 LYS A O 1
ATOM 777 N N . CYS A 1 97 ? 1.452 9.204 -12.266 1.00 84.69 97 CYS A N 1
ATOM 778 C CA . CYS A 1 97 ? 2.055 7.869 -12.309 1.00 84.69 97 CYS A CA 1
ATOM 779 C C . CYS A 1 97 ? 2.759 7.614 -13.652 1.00 84.69 97 CYS A C 1
ATOM 781 O O . CYS A 1 97 ? 3.952 7.309 -13.679 1.00 84.69 97 CYS A O 1
ATOM 783 N N . VAL A 1 98 ? 2.050 7.831 -14.764 1.00 91.44 98 VAL A N 1
ATOM 784 C CA . VAL A 1 98 ? 2.588 7.675 -16.122 1.00 91.44 98 VAL A CA 1
ATOM 785 C C . VAL A 1 98 ? 3.736 8.651 -16.368 1.00 91.44 98 VAL A C 1
ATOM 787 O O . VAL A 1 98 ? 4.771 8.248 -16.893 1.00 91.44 98 VAL A O 1
ATOM 790 N N . GLY A 1 99 ? 3.603 9.910 -15.941 1.00 93.06 99 GLY A N 1
ATOM 791 C CA . GLY A 1 99 ? 4.667 10.906 -16.05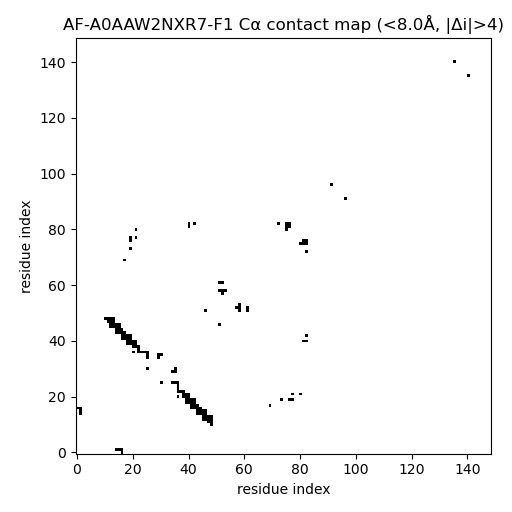5 1.00 93.06 99 GLY A CA 1
ATOM 792 C C . GLY A 1 99 ? 5.952 10.474 -15.347 1.00 93.06 99 GLY A C 1
ATOM 793 O O . GLY A 1 99 ? 7.031 10.555 -15.933 1.00 93.06 99 GLY A O 1
ATOM 794 N N . ASN A 1 100 ? 5.842 9.944 -14.124 1.00 91.31 100 ASN A N 1
ATOM 795 C CA . ASN A 1 100 ? 6.994 9.442 -13.378 1.00 91.31 100 ASN A CA 1
ATOM 796 C C . ASN A 1 100 ? 7.622 8.207 -14.050 1.00 91.31 100 ASN A C 1
ATOM 798 O O . ASN A 1 100 ? 8.840 8.125 -14.177 1.00 91.31 100 ASN A O 1
ATOM 802 N N . LEU A 1 101 ? 6.803 7.274 -14.546 1.00 93.38 101 LEU A N 1
ATOM 803 C CA . LEU A 1 101 ? 7.282 6.085 -15.257 1.00 93.38 101 LEU A CA 1
ATOM 804 C C . LEU A 1 101 ? 8.059 6.459 -16.530 1.00 93.38 101 LEU A C 1
ATOM 806 O O . LEU A 1 101 ? 9.163 5.965 -16.760 1.00 93.38 101 LEU A O 1
ATOM 810 N N . VAL A 1 102 ? 7.502 7.359 -17.344 1.00 96.25 102 VAL A N 1
ATOM 811 C CA . VAL A 1 102 ? 8.141 7.849 -18.574 1.00 96.25 102 VAL A CA 1
ATOM 812 C C . VAL A 1 102 ? 9.447 8.567 -18.254 1.00 96.25 102 VAL A C 1
ATOM 814 O O . VAL A 1 102 ? 10.456 8.314 -18.910 1.00 96.25 102 VAL A O 1
ATOM 817 N N . PHE A 1 103 ? 9.458 9.408 -17.218 1.00 96.38 103 PHE A N 1
ATOM 818 C CA . PHE A 1 103 ? 10.669 10.083 -16.762 1.00 96.38 103 PHE A CA 1
ATOM 819 C C . PHE A 1 103 ? 11.770 9.086 -16.377 1.00 96.38 103 PHE A C 1
ATOM 821 O O . PHE A 1 103 ? 12.899 9.214 -16.852 1.00 96.38 103 PHE A O 1
ATOM 828 N N . VAL A 1 104 ? 11.440 8.058 -15.587 1.00 97.06 104 VAL A N 1
ATOM 829 C CA . VAL A 1 104 ? 12.392 7.007 -15.195 1.00 97.06 104 VAL A CA 1
ATOM 830 C C . VAL A 1 104 ? 12.924 6.265 -16.421 1.00 97.06 104 VAL A C 1
ATOM 832 O O . VAL A 1 104 ? 14.136 6.115 -16.553 1.00 97.06 104 VAL A O 1
ATOM 835 N N . MET A 1 105 ? 12.062 5.868 -17.363 1.00 96.81 105 MET A N 1
ATOM 836 C CA . MET A 1 105 ? 12.497 5.183 -18.587 1.00 96.81 105 MET A CA 1
ATOM 837 C C . MET A 1 105 ? 13.454 6.036 -19.429 1.00 96.81 105 MET A C 1
ATOM 839 O O . MET A 1 105 ? 14.484 5.535 -19.882 1.00 96.81 105 MET A O 1
ATOM 843 N N . ILE A 1 106 ? 13.149 7.325 -19.614 1.00 97.00 106 ILE A N 1
ATOM 844 C CA . ILE A 1 106 ? 14.003 8.254 -20.369 1.00 97.00 106 ILE A CA 1
ATOM 845 C C . ILE A 1 106 ? 15.339 8.447 -19.656 1.00 97.00 106 ILE A C 1
ATOM 847 O O . ILE A 1 106 ? 16.391 8.393 -20.297 1.00 97.00 106 ILE A O 1
ATOM 851 N N . PHE A 1 107 ? 15.314 8.660 -18.341 1.00 96.44 107 PHE A N 1
ATOM 852 C CA . PHE A 1 107 ? 16.518 8.885 -17.552 1.00 96.44 107 PHE A CA 1
ATOM 853 C C . PHE A 1 107 ? 17.434 7.658 -17.591 1.00 96.44 107 PHE A C 1
ATOM 855 O O . PHE A 1 107 ? 18.597 7.763 -17.980 1.00 96.44 107 PHE A O 1
ATOM 862 N N . THR A 1 108 ? 16.892 6.471 -17.305 1.00 96.12 108 THR A N 1
ATOM 863 C CA . THR A 1 108 ? 17.636 5.208 -17.369 1.00 96.12 108 THR A CA 1
ATOM 864 C C . THR A 1 108 ? 18.145 4.919 -18.782 1.00 96.12 108 THR A C 1
ATOM 866 O O . THR A 1 108 ? 19.303 4.525 -18.944 1.00 96.12 108 THR A O 1
ATOM 869 N N . GLY A 1 109 ? 17.332 5.159 -19.814 1.00 96.25 109 GLY A N 1
ATOM 870 C CA . GLY A 1 109 ? 17.737 4.996 -21.211 1.00 96.25 109 GLY A CA 1
ATOM 871 C C . GLY A 1 109 ? 18.890 5.923 -21.597 1.00 96.25 109 GLY A C 1
ATOM 872 O O . GLY A 1 109 ? 19.884 5.472 -22.167 1.00 96.25 109 GLY A O 1
ATOM 873 N N . THR A 1 110 ? 18.813 7.196 -21.207 1.00 95.31 110 THR A N 1
ATOM 874 C CA . THR A 1 110 ? 19.861 8.195 -21.465 1.00 95.31 110 THR A CA 1
ATOM 875 C C . THR A 1 110 ? 21.160 7.834 -20.746 1.00 95.31 110 THR A C 1
ATOM 877 O O . THR A 1 110 ? 22.221 7.822 -21.369 1.00 95.31 110 THR A O 1
ATOM 880 N N . CYS A 1 111 ? 21.097 7.466 -19.462 1.00 92.31 111 CYS A N 1
ATOM 881 C CA . CYS A 1 111 ? 22.267 7.021 -18.699 1.00 92.31 111 CYS A CA 1
ATOM 882 C C . CYS A 1 111 ? 22.933 5.789 -19.330 1.00 92.31 111 CYS A C 1
ATOM 884 O O . CYS A 1 111 ? 24.161 5.731 -19.453 1.00 92.31 111 CYS A O 1
ATOM 886 N N . THR A 1 112 ? 22.127 4.824 -19.776 1.00 94.12 112 THR A N 1
ATOM 887 C CA . THR A 1 112 ? 22.615 3.606 -20.437 1.00 94.12 112 THR A CA 1
ATOM 888 C C . THR A 1 112 ? 23.287 3.933 -21.771 1.00 94.12 112 THR A C 1
ATOM 890 O O . THR A 1 112 ? 24.397 3.467 -22.034 1.00 94.12 112 THR A O 1
ATOM 893 N N . PHE A 1 113 ? 22.667 4.791 -22.586 1.00 93.62 113 PHE A N 1
ATOM 894 C CA . PHE A 1 113 ? 23.215 5.229 -23.868 1.00 93.62 113 PHE A CA 1
ATOM 895 C C . PHE A 1 113 ? 24.554 5.959 -23.708 1.00 93.62 113 PHE A C 1
ATOM 897 O O . PHE A 1 113 ? 25.523 5.618 -24.386 1.00 93.62 113 PHE A O 1
ATOM 904 N N . LEU A 1 114 ? 24.641 6.914 -22.775 1.00 90.44 114 LEU A N 1
ATOM 905 C CA . LEU A 1 114 ? 25.871 7.669 -22.516 1.00 90.44 114 LEU A CA 1
ATOM 906 C C . LEU A 1 114 ? 27.020 6.758 -22.069 1.00 90.44 114 LEU A C 1
ATOM 908 O O . LEU A 1 114 ? 28.147 6.904 -22.543 1.00 90.44 114 LEU A O 1
ATOM 912 N N . THR A 1 115 ? 26.728 5.783 -21.207 1.00 89.19 115 THR A N 1
ATOM 913 C CA . THR A 1 115 ? 27.722 4.812 -20.727 1.00 89.19 115 THR A CA 1
ATOM 914 C C . THR A 1 115 ? 28.234 3.933 -21.870 1.00 89.19 115 THR A C 1
ATOM 916 O O . THR A 1 115 ? 29.442 3.731 -22.019 1.00 89.19 115 THR A O 1
ATOM 919 N N . PHE A 1 116 ? 27.327 3.447 -22.720 1.00 87.81 116 PHE A N 1
ATOM 920 C CA . PHE A 1 116 ? 27.677 2.607 -23.862 1.00 87.81 116 PHE A CA 1
ATOM 921 C C . PHE A 1 116 ? 28.494 3.367 -24.913 1.00 87.81 116 PHE A C 1
ATOM 923 O O . PHE A 1 116 ? 29.515 2.867 -25.397 1.00 87.81 116 PHE A O 1
ATOM 930 N N . PHE A 1 117 ? 28.082 4.597 -25.230 1.00 83.44 117 PHE A N 1
ATOM 931 C CA . PHE A 1 117 ? 28.788 5.466 -26.165 1.00 83.44 117 PHE A CA 1
ATOM 932 C C . PHE A 1 117 ? 30.194 5.780 -25.638 1.00 83.44 117 PHE A C 1
ATOM 934 O O . PHE A 1 117 ? 31.177 5.520 -26.328 1.00 83.44 117 PHE A O 1
ATOM 941 N N . SER A 1 118 ? 30.317 6.223 -24.383 1.00 87.75 118 SER A N 1
ATOM 942 C CA . SER A 1 118 ? 31.615 6.515 -23.761 1.00 87.75 118 SER A CA 1
ATOM 943 C C . SER A 1 118 ? 32.565 5.310 -23.797 1.00 87.75 118 SER A C 1
ATOM 945 O O . SER A 1 118 ? 33.704 5.440 -24.245 1.00 87.75 118 SER A O 1
ATOM 947 N N . SER A 1 119 ? 32.087 4.115 -23.428 1.00 87.12 119 SER A N 1
ATOM 948 C CA . SER A 1 119 ? 32.906 2.894 -23.440 1.00 87.12 119 SER A CA 1
ATOM 949 C C . SER A 1 119 ? 33.368 2.501 -24.848 1.00 87.12 119 SER A C 1
ATOM 951 O O . SER A 1 119 ? 34.524 2.121 -25.043 1.00 87.12 119 SER A O 1
ATOM 953 N N . THR A 1 120 ? 32.486 2.610 -25.844 1.00 87.44 120 THR A N 1
ATOM 954 C CA . THR A 1 120 ? 32.781 2.213 -27.230 1.00 87.44 120 THR A CA 1
ATOM 955 C C . THR A 1 120 ? 33.794 3.156 -27.877 1.00 87.44 120 THR A C 1
ATOM 957 O O . THR A 1 120 ? 34.797 2.699 -28.428 1.00 87.44 120 THR A O 1
ATOM 960 N N . TRP A 1 121 ? 33.591 4.471 -27.759 1.00 85.19 121 TRP A N 1
ATOM 961 C CA . TRP A 1 121 ? 34.509 5.464 -28.325 1.00 85.19 121 TRP A CA 1
ATOM 962 C C . TRP A 1 121 ? 35.863 5.470 -27.625 1.00 85.19 121 TRP A C 1
ATOM 964 O O . TRP A 1 121 ? 36.890 5.586 -28.294 1.00 85.19 121 TRP A O 1
ATOM 974 N N . PHE A 1 122 ? 35.886 5.260 -26.307 1.00 89.06 122 PHE A N 1
ATOM 975 C CA . PHE A 1 122 ? 37.132 5.104 -25.562 1.00 89.06 122 PHE A CA 1
ATOM 976 C C . PHE A 1 122 ? 37.961 3.917 -26.080 1.00 89.06 122 PHE A C 1
ATOM 978 O O . PHE A 1 122 ? 39.157 4.064 -26.328 1.00 89.06 122 PHE A O 1
ATOM 985 N N . LYS A 1 123 ? 37.330 2.759 -26.329 1.00 88.06 123 LYS A N 1
ATOM 986 C CA . LYS A 1 123 ? 38.013 1.580 -26.894 1.00 88.06 123 LYS A CA 1
ATOM 987 C C . LYS A 1 123 ? 38.572 1.840 -28.296 1.00 88.06 123 LYS A C 1
ATOM 989 O O . LYS A 1 123 ? 39.712 1.466 -28.568 1.00 88.06 123 LYS A O 1
ATOM 994 N N . ILE A 1 124 ? 37.800 2.497 -29.167 1.00 91.81 124 ILE A N 1
ATOM 995 C CA . ILE A 1 124 ? 38.243 2.863 -30.524 1.00 91.81 124 ILE A CA 1
ATOM 996 C C . ILE A 1 124 ? 39.455 3.798 -30.455 1.00 91.81 124 ILE A C 1
ATOM 998 O O . ILE A 1 124 ? 40.460 3.552 -31.121 1.00 91.81 124 ILE A O 1
ATOM 1002 N N . TYR A 1 125 ? 39.390 4.832 -29.612 1.00 92.75 125 TYR A N 1
ATOM 1003 C CA . TYR A 1 125 ? 40.480 5.787 -29.423 1.00 92.75 125 TYR A CA 1
ATOM 1004 C C . TYR A 1 125 ? 41.781 5.101 -28.985 1.00 92.75 125 TYR A C 1
ATOM 1006 O O . TYR A 1 125 ? 42.817 5.285 -29.623 1.00 92.75 125 TYR A O 1
ATOM 1014 N N . VAL A 1 126 ? 41.727 4.255 -27.948 1.00 93.12 126 VAL A N 1
ATOM 1015 C CA . VAL A 1 126 ? 42.906 3.521 -27.454 1.00 93.12 126 VAL A CA 1
ATOM 1016 C C . VAL A 1 126 ? 43.494 2.622 -28.546 1.00 93.12 126 VAL A C 1
ATOM 1018 O O . VAL A 1 126 ? 44.704 2.639 -28.763 1.00 93.12 126 VAL A O 1
ATOM 1021 N N . SER A 1 127 ? 42.654 1.893 -29.290 1.00 93.44 127 SER A N 1
ATOM 1022 C CA . SER A 1 127 ? 43.111 1.031 -30.388 1.00 93.44 127 SER A CA 1
ATOM 1023 C C . SER A 1 127 ? 43.833 1.814 -31.489 1.00 93.44 127 SER A C 1
ATOM 1025 O O . SER A 1 127 ? 44.858 1.353 -31.994 1.00 93.44 127 SER A O 1
ATOM 1027 N N . LEU A 1 128 ? 43.319 2.989 -31.864 1.00 94.50 128 LEU A N 1
ATOM 1028 C CA . LEU A 1 128 ? 43.936 3.843 -32.882 1.00 94.50 128 LEU A CA 1
ATOM 1029 C C . LEU A 1 128 ? 45.288 4.393 -32.420 1.00 94.50 128 LEU A C 1
ATOM 1031 O O . LEU A 1 128 ? 46.248 4.360 -33.187 1.00 94.50 128 LEU A O 1
ATOM 1035 N N . VAL A 1 129 ? 45.394 4.838 -31.163 1.00 94.88 129 VAL A N 1
ATOM 1036 C CA . VAL A 1 129 ? 46.666 5.302 -30.581 1.00 94.88 129 VAL A CA 1
ATOM 1037 C C . VAL A 1 129 ? 47.700 4.173 -30.564 1.00 94.88 129 VAL A C 1
ATOM 1039 O O . VAL A 1 129 ? 48.845 4.384 -30.964 1.00 94.88 129 VAL A O 1
ATOM 1042 N N . CYS A 1 130 ? 47.305 2.958 -30.171 1.00 92.88 130 CYS A N 1
ATOM 1043 C CA . CYS A 1 130 ? 48.188 1.791 -30.198 1.00 92.88 130 CYS A CA 1
ATOM 1044 C C . CYS A 1 130 ? 48.664 1.455 -31.619 1.00 92.88 130 CYS A C 1
ATOM 1046 O O . CYS A 1 130 ? 49.859 1.241 -31.828 1.00 92.88 130 CYS A O 1
ATOM 1048 N N . ALA A 1 131 ? 47.759 1.452 -32.603 1.00 93.94 131 ALA A N 1
ATOM 1049 C CA . ALA A 1 131 ? 48.100 1.197 -34.002 1.00 93.94 131 ALA A CA 1
ATOM 1050 C C . ALA A 1 131 ? 49.045 2.268 -34.570 1.00 93.94 131 ALA A C 1
ATOM 1052 O O . ALA A 1 131 ? 50.018 1.939 -35.254 1.00 93.94 131 ALA A O 1
ATOM 1053 N N . TYR A 1 132 ? 48.804 3.541 -34.243 1.00 92.06 132 TYR A N 1
ATOM 1054 C CA . TYR A 1 132 ? 49.679 4.647 -34.623 1.00 92.06 132 TYR A CA 1
ATOM 1055 C C . TYR A 1 132 ? 51.084 4.483 -34.034 1.00 92.06 132 TYR A C 1
ATOM 1057 O O . TYR A 1 132 ? 52.064 4.563 -34.770 1.00 92.06 132 TYR A O 1
ATOM 1065 N N . MET A 1 133 ? 51.199 4.183 -32.737 1.00 89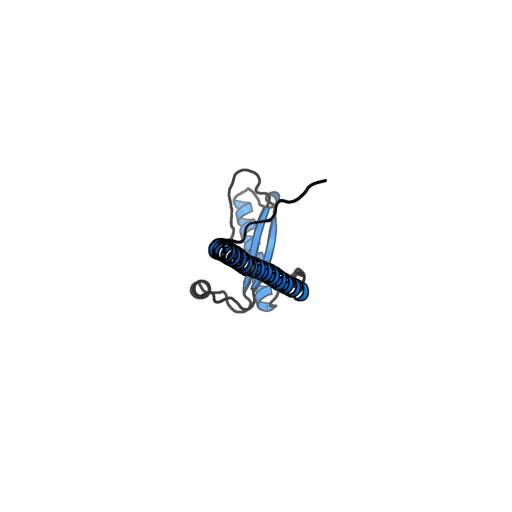.38 133 MET A N 1
ATOM 1066 C CA . MET A 1 133 ? 52.491 3.988 -32.066 1.00 89.38 133 MET A CA 1
ATOM 1067 C C . MET A 1 133 ? 53.275 2.798 -32.631 1.00 89.38 133 MET A C 1
ATOM 1069 O O . MET A 1 133 ? 54.485 2.901 -32.848 1.00 89.38 133 MET A O 1
ATOM 1073 N N . ALA A 1 134 ? 52.596 1.681 -32.913 1.00 90.50 134 ALA A N 1
ATOM 1074 C CA . ALA A 1 134 ? 53.212 0.520 -33.552 1.00 90.50 134 ALA A CA 1
ATOM 1075 C C . ALA A 1 134 ? 53.726 0.867 -34.959 1.00 90.50 134 ALA A C 1
ATOM 1077 O O . ALA A 1 134 ? 54.862 0.542 -35.302 1.00 90.50 134 ALA A O 1
ATOM 1078 N N . SER A 1 135 ? 52.928 1.605 -35.735 1.00 88.94 135 SER A N 1
ATOM 1079 C CA . SER A 1 135 ? 53.302 2.073 -37.074 1.00 88.94 135 SER A CA 1
ATOM 1080 C C . SER A 1 135 ? 54.488 3.042 -37.028 1.00 88.94 135 SER A C 1
ATOM 1082 O O . SER A 1 135 ? 55.458 2.862 -37.758 1.00 88.94 135 SER A O 1
ATOM 1084 N N . ALA A 1 136 ? 54.463 4.036 -36.137 1.00 88.06 136 ALA A N 1
ATOM 1085 C CA . ALA A 1 136 ? 55.543 5.010 -35.973 1.00 88.06 136 ALA A CA 1
ATOM 1086 C C . ALA A 1 136 ? 56.875 4.345 -35.585 1.00 88.06 136 ALA A C 1
ATOM 1088 O O . ALA A 1 136 ? 57.934 4.739 -36.078 1.00 88.06 136 ALA A O 1
ATOM 1089 N N . THR A 1 137 ? 56.806 3.302 -34.750 1.00 86.94 137 THR A N 1
ATOM 1090 C CA . THR A 1 137 ? 57.964 2.488 -34.359 1.00 86.94 137 THR A CA 1
ATOM 1091 C C . THR A 1 137 ? 58.482 1.652 -35.531 1.00 86.94 137 THR A C 1
ATOM 1093 O O . THR A 1 137 ? 59.687 1.627 -35.768 1.00 86.94 137 THR A O 1
ATOM 1096 N N . TYR A 1 138 ? 57.587 1.016 -36.298 1.00 88.25 138 TYR A N 1
ATOM 1097 C CA . TYR A 1 138 ? 57.940 0.198 -37.465 1.00 88.25 138 TYR A CA 1
ATOM 1098 C C . TYR A 1 138 ? 58.610 1.015 -38.581 1.00 88.25 138 TYR A C 1
ATOM 1100 O O . TYR A 1 138 ? 59.603 0.581 -39.158 1.00 88.25 138 TYR A O 1
ATOM 1108 N N . PHE A 1 139 ? 58.108 2.222 -38.858 1.00 87.19 139 PHE A N 1
ATOM 1109 C CA . PHE A 1 139 ? 58.638 3.101 -39.905 1.00 87.19 139 PHE A CA 1
ATOM 1110 C C . PHE A 1 139 ? 59.801 4.005 -39.444 1.00 87.19 139 PHE A C 1
ATOM 1112 O O . PHE A 1 139 ? 60.229 4.868 -40.208 1.00 87.19 139 PHE A O 1
ATOM 1119 N N . HIS A 1 140 ? 60.333 3.828 -38.224 1.00 75.12 140 HIS A N 1
ATOM 1120 C CA . HIS A 1 140 ? 61.450 4.617 -37.672 1.00 75.12 140 HIS A CA 1
ATOM 1121 C C . HIS A 1 140 ? 61.266 6.150 -37.770 1.00 75.12 140 HIS A C 1
ATOM 1123 O O . HIS A 1 140 ? 62.217 6.898 -38.014 1.00 75.12 140 HIS A O 1
ATOM 1129 N N . ILE A 1 141 ? 60.045 6.647 -37.549 1.00 71.88 141 ILE A N 1
ATOM 1130 C CA . ILE A 1 141 ? 59.746 8.085 -37.600 1.00 71.88 141 ILE A CA 1
ATOM 1131 C C . ILE A 1 141 ? 60.318 8.752 -36.337 1.00 71.88 141 ILE A C 1
ATOM 1133 O O . ILE A 1 141 ? 59.770 8.617 -35.243 1.00 71.88 141 ILE A O 1
ATOM 1137 N N . ARG A 1 142 ? 61.448 9.463 -36.464 1.00 62.97 142 ARG A N 1
ATOM 1138 C CA . ARG A 1 142 ? 62.043 10.240 -35.361 1.00 62.97 142 ARG A CA 1
ATOM 1139 C C . ARG A 1 142 ? 61.295 11.568 -35.175 1.00 62.97 142 ARG A C 1
ATOM 1141 O O . ARG A 1 142 ? 61.208 12.326 -36.142 1.00 62.97 142 ARG A O 1
ATOM 1148 N N . PRO A 1 143 ? 60.816 11.908 -33.962 1.00 68.38 143 PRO A N 1
ATOM 1149 C CA . PRO A 1 143 ? 60.269 13.235 -33.707 1.00 68.38 143 PRO A CA 1
ATOM 1150 C C . PRO A 1 143 ? 61.388 14.280 -33.824 1.00 68.38 143 PRO A C 1
ATOM 1152 O O . PRO A 1 143 ? 62.448 14.142 -33.210 1.00 68.38 143 PRO A O 1
ATOM 1155 N N . SER A 1 144 ? 61.175 15.308 -34.646 1.00 68.25 144 SER A N 1
ATOM 1156 C CA . SER A 1 144 ? 62.111 16.425 -34.799 1.00 68.25 144 SER A CA 1
ATOM 1157 C C . SER A 1 144 ? 62.203 17.235 -33.498 1.00 68.25 144 SER A C 1
ATOM 1159 O O . SER A 1 144 ? 61.171 17.447 -32.855 1.00 68.25 144 SER A O 1
ATOM 1161 N N . PRO A 1 145 ? 63.396 17.718 -33.102 1.00 71.25 145 PRO A N 1
ATOM 1162 C CA . PRO A 1 145 ? 63.554 18.492 -31.877 1.00 71.25 145 PRO A CA 1
ATOM 1163 C C . PRO A 1 145 ? 62.742 19.789 -31.952 1.00 71.25 145 PRO A C 1
ATOM 1165 O O . PRO A 1 145 ? 62.840 20.553 -32.912 1.00 71.25 145 PRO A O 1
ATOM 1168 N N . ILE A 1 146 ? 61.920 20.023 -30.930 1.00 73.06 146 ILE A N 1
ATOM 1169 C CA . ILE A 1 146 ? 61.094 21.223 -30.802 1.00 73.06 146 ILE A CA 1
ATOM 1170 C C . ILE A 1 146 ? 62.029 22.368 -30.393 1.00 73.06 146 ILE A C 1
ATOM 1172 O O . ILE A 1 146 ? 62.523 22.392 -29.267 1.00 73.06 146 ILE A O 1
ATOM 1176 N N . HIS A 1 147 ? 62.311 23.301 -31.305 1.00 65.75 147 HIS A N 1
ATOM 1177 C CA . HIS A 1 147 ? 63.036 24.528 -30.972 1.00 65.75 147 HIS A CA 1
ATOM 1178 C C . HIS A 1 147 ? 62.119 25.448 -30.158 1.00 65.75 147 HIS A C 1
ATOM 1180 O O . HIS A 1 147 ? 61.266 26.139 -30.709 1.00 65.75 147 HIS A O 1
ATOM 1186 N N . ILE A 1 148 ? 62.296 25.440 -28.838 1.00 70.06 148 ILE A N 1
ATOM 1187 C CA . ILE A 1 148 ? 61.695 26.418 -27.929 1.00 70.06 148 ILE A CA 1
ATOM 1188 C C . ILE A 1 148 ? 62.598 27.661 -27.974 1.00 70.06 148 ILE A C 1
ATOM 1190 O O . ILE A 1 148 ? 63.781 27.565 -27.643 1.00 70.06 148 ILE A O 1
ATOM 1194 N N . ARG A 1 149 ? 62.064 28.786 -28.463 1.00 58.31 149 ARG A N 1
ATOM 1195 C CA . ARG A 1 149 ? 62.687 30.118 -28.382 1.00 58.31 149 ARG A CA 1
ATOM 1196 C C . ARG A 1 149 ? 62.139 30.851 -27.167 1.00 58.31 149 ARG A C 1
ATOM 1198 O O . ARG A 1 149 ? 60.913 30.744 -26.952 1.00 58.31 149 ARG A O 1
#

Sequence (149 aa):
MLALIPSGHLVYAVYDITIGYRHRCPSFLDNAFGVYPSEVHIHIRRVALSDIPTSENELSSWLMETFRLKDELLSEFYDGGHFPHEGTEPDLNMVKCVGNLVFVMIFTGTCTFLTFFSSTWFKIYVSLVCAYMASATYFHIRPSPIHIR

Mean predicted aligned error: 13.41 Å

Radius of gyration: 34.99 Å; Cα contacts (8 Å, |Δi|>4): 81; chains: 1; bounding box: 90×51×75 Å

Secondary structure (DSSP, 8-state):
-------SS---EEEEEEEEESS-PPPHHHHHTT---S-EEEEEEEEEGGGS--SHHHHHHHHHHHHHHHHHHHHHHHHHSS-SS--------HHHHHHHHHHHHHHHHHHHHHHHHHHHHHHHHHHHHHHHHHHHHHTT-PPPP----

pLDDT: mean 84.14, std 13.09, range [33.25, 97.06]

InterPro domains:
  IPR032098 Acyltransferase, C-terminal domain [PF16076] (36-89)

Solvent-accessible surface area (backbone atoms only — not comparable to full-atom values): 9295 Å² total; per-residue (Å²): 122,88,83,83,82,91,63,92,81,81,86,63,58,48,73,46,65,48,78,47,50,79,84,56,76,73,49,74,63,33,58,74,71,69,52,73,69,94,51,77,47,74,49,78,46,81,40,48,56,88,77,54,61,88,48,71,72,55,32,53,52,51,49,53,51,52,50,51,54,48,54,52,53,48,50,49,23,74,75,69,70,52,68,88,81,74,73,84,69,78,72,80,53,60,67,60,54,50,50,53,53,52,50,52,52,51,51,54,49,49,54,52,49,53,52,52,49,52,54,52,53,51,53,52,52,54,52,52,54,52,53,50,53,52,48,40,60,73,70,66,65,74,84,76,83,80,84,84,129